Protein AF-A0A016RSE0-F1 (afdb_monomer_lite)

pLDDT: mean 86.55, std 13.89, range [37.38, 96.69]

Organism: NCBI:txid53326

Foldseek 3Di:
DDDDPPPPPDPQDPQNVVLVVLLVDADPPLPAAEAEAEDADPDPPPQAARDVVVHHVHQAYEYEYLDQYDPVVNFDPDRYDYQRAHVVRDPVSVVVRVVRVVSSD

Radius of gyration: 15.95 Å; chains: 1; bounding box: 46×43×36 Å

Sequence (105 aa):
MTPYGTRELLPKTITQMAITKLNEGRDKFHRTNCLIFFSARNSSSGLITLNPTKNVNLKVVVAVSLRGIDLSGMIVAPKGVAVNASLGFTEEDLNAIVRSVLSAF

Secondary structure (DSSP, 8-state):
-------------HHHHHHHHHHH---TT----EEEEEE--S--TTPPP--GGGTS--SEEEEEESSS---GGG--TTTEEEEE--TT--HHHHHHHHHHHHTT-

Structure (mmCIF, N/CA/C/O backbone):
data_AF-A0A016RSE0-F1
#
_entry.id   AF-A0A016RSE0-F1
#
loop_
_atom_site.group_PDB
_atom_site.id
_atom_site.type_symbol
_atom_site.label_atom_id
_atom_site.label_alt_id
_atom_site.label_comp_id
_atom_site.label_asym_id
_atom_site.label_entity_id
_atom_site.label_seq_id
_atom_site.pdbx_PDB_ins_code
_atom_site.Cartn_x
_atom_site.Cartn_y
_atom_site.Cartn_z
_atom_site.occupancy
_atom_site.B_iso_or_equiv
_atom_site.auth_seq_id
_atom_site.auth_comp_id
_atom_site.auth_asym_id
_atom_site.auth_atom_id
_atom_site.pdbx_PDB_model_num
ATOM 1 N N . MET A 1 1 ? 29.451 32.844 16.114 1.00 43.75 1 MET A N 1
ATOM 2 C CA . MET A 1 1 ? 28.654 31.712 16.630 1.00 43.75 1 MET A CA 1
ATOM 3 C C . MET A 1 1 ? 27.190 32.113 16.657 1.00 43.75 1 MET A C 1
ATOM 5 O O . MET A 1 1 ? 26.793 32.875 17.525 1.00 43.75 1 MET A O 1
ATOM 9 N N . THR A 1 2 ? 26.407 31.606 15.711 1.00 37.38 2 THR A N 1
ATOM 10 C CA . THR A 1 2 ? 24.944 31.498 15.798 1.00 37.38 2 THR A CA 1
ATOM 11 C C . THR A 1 2 ? 24.590 30.117 15.230 1.00 37.38 2 THR A C 1
ATOM 13 O O . THR A 1 2 ? 24.903 29.853 14.070 1.00 37.38 2 THR A O 1
ATOM 16 N N . PRO A 1 3 ? 24.044 29.180 16.028 1.00 54.12 3 PRO A N 1
ATOM 17 C CA . PRO A 1 3 ? 23.823 27.812 15.588 1.00 54.12 3 PRO A CA 1
ATOM 18 C C . PRO A 1 3 ? 22.350 27.626 15.239 1.00 54.12 3 PRO A C 1
ATOM 20 O O . PRO A 1 3 ? 21.594 27.085 16.030 1.00 54.12 3 PRO A O 1
ATOM 23 N N . TYR A 1 4 ? 21.922 28.072 14.064 1.00 47.09 4 TYR A N 1
ATOM 24 C CA . TYR A 1 4 ? 20.641 27.628 13.517 1.00 47.09 4 TYR A CA 1
ATOM 25 C C . TYR A 1 4 ? 20.805 27.420 12.024 1.00 47.09 4 TYR A C 1
ATOM 27 O O . TYR A 1 4 ? 20.588 28.314 11.212 1.00 47.09 4 TYR A O 1
ATOM 35 N N . GLY A 1 5 ? 21.241 26.204 11.690 1.00 43.41 5 GLY A N 1
ATOM 36 C CA . GLY A 1 5 ? 21.144 25.686 10.341 1.00 43.41 5 GLY A CA 1
ATOM 37 C C . GLY A 1 5 ? 19.692 25.776 9.903 1.00 43.41 5 GLY A C 1
ATOM 38 O O . GLY A 1 5 ? 18.817 25.100 10.449 1.00 43.41 5 GLY A O 1
ATOM 39 N N . THR A 1 6 ? 19.436 26.624 8.916 1.00 46.28 6 THR A N 1
ATOM 40 C CA . THR A 1 6 ? 18.265 26.499 8.066 1.00 46.28 6 THR A CA 1
ATOM 41 C C . THR A 1 6 ? 18.305 25.089 7.500 1.00 46.28 6 THR A C 1
ATOM 43 O O . THR A 1 6 ? 19.113 24.788 6.625 1.00 46.28 6 THR A O 1
ATOM 46 N N . ARG A 1 7 ? 17.472 24.196 8.047 1.00 46.66 7 ARG A N 1
ATOM 47 C CA . ARG A 1 7 ? 17.074 22.973 7.353 1.00 46.66 7 ARG A CA 1
ATOM 48 C C . ARG A 1 7 ? 16.475 23.441 6.040 1.00 46.66 7 ARG A C 1
ATOM 50 O O . ARG A 1 7 ? 15.328 23.878 6.000 1.00 46.66 7 ARG A O 1
ATOM 57 N N . GLU A 1 8 ? 17.298 23.418 5.008 1.00 43.88 8 GLU A N 1
ATOM 58 C CA . GLU A 1 8 ? 16.903 23.624 3.634 1.00 43.88 8 GLU A CA 1
ATOM 59 C C . GLU A 1 8 ? 15.772 22.626 3.372 1.00 43.88 8 GLU A C 1
ATOM 61 O O . GLU A 1 8 ? 15.964 21.407 3.372 1.00 43.88 8 GLU A O 1
ATOM 66 N N . LEU A 1 9 ? 14.543 23.139 3.308 1.00 57.78 9 LEU A N 1
ATOM 67 C CA . LEU A 1 9 ? 13.385 22.373 2.885 1.00 57.78 9 LEU A CA 1
ATOM 68 C C . LEU A 1 9 ? 13.659 22.015 1.429 1.00 57.78 9 LEU A C 1
ATOM 70 O O . LEU A 1 9 ? 13.359 22.808 0.539 1.00 57.78 9 LEU A O 1
ATOM 74 N N . LEU A 1 10 ? 14.264 20.845 1.196 1.00 54.91 10 LEU A N 1
ATOM 75 C CA . LEU A 1 10 ? 14.336 20.246 -0.133 1.00 54.91 10 LEU A CA 1
ATOM 76 C C . LEU A 1 10 ? 12.965 20.437 -0.794 1.00 54.91 10 LEU A C 1
ATOM 78 O O . LEU A 1 10 ? 11.953 20.143 -0.140 1.00 54.91 10 LEU A O 1
ATOM 82 N N . PRO A 1 11 ? 12.896 20.949 -2.036 1.00 60.62 11 PRO A N 1
ATOM 83 C CA . PRO A 1 11 ? 11.622 21.208 -2.684 1.00 60.62 11 PRO A CA 1
ATOM 84 C C . PRO A 1 11 ? 10.797 19.922 -2.666 1.00 60.62 11 PRO A C 1
ATOM 86 O O . PRO A 1 11 ? 11.181 18.908 -3.255 1.00 60.62 11 PRO A O 1
ATOM 89 N N . LYS A 1 12 ? 9.678 19.938 -1.927 1.00 68.50 12 LYS A N 1
ATOM 90 C CA . LYS A 1 12 ? 8.801 18.772 -1.841 1.00 68.50 12 LYS A CA 1
ATOM 91 C C . LYS A 1 12 ? 8.251 18.500 -3.234 1.00 68.50 12 LYS A C 1
ATOM 93 O O . LYS A 1 12 ? 7.560 19.333 -3.815 1.00 68.50 12 LYS A O 1
ATOM 98 N N . THR A 1 13 ? 8.527 17.311 -3.755 1.00 84.31 13 THR A N 1
ATOM 99 C CA . THR A 1 13 ? 7.937 16.856 -5.019 1.00 84.31 13 THR A CA 1
ATOM 100 C C . THR A 1 13 ? 6.411 16.802 -4.902 1.00 84.31 13 THR A C 1
ATOM 102 O O . THR A 1 13 ? 5.871 16.606 -3.809 1.00 84.31 13 THR A O 1
ATOM 105 N N . ILE A 1 14 ? 5.698 16.890 -6.030 1.00 84.81 14 ILE A N 1
ATOM 106 C CA . ILE A 1 14 ? 4.229 16.744 -6.067 1.00 84.81 14 ILE A CA 1
ATOM 107 C C . ILE A 1 14 ? 3.791 15.437 -5.386 1.00 84.81 14 ILE A C 1
ATOM 109 O O . ILE A 1 14 ? 2.841 15.432 -4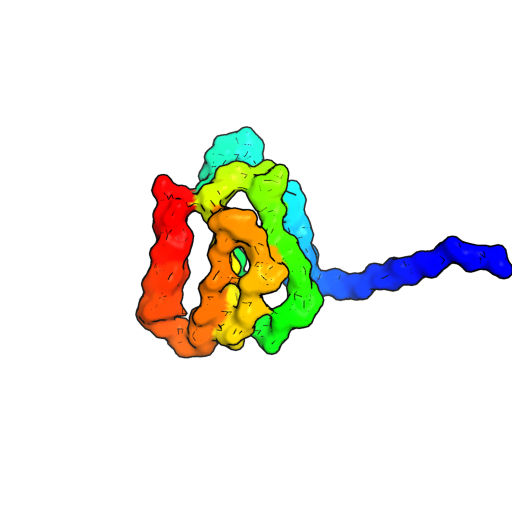.607 1.00 84.81 14 ILE A O 1
ATOM 113 N N . THR A 1 15 ? 4.539 14.345 -5.580 1.00 86.25 15 THR A N 1
ATOM 114 C CA . THR A 1 15 ? 4.284 13.067 -4.898 1.00 86.25 15 THR A CA 1
ATOM 115 C C . THR A 1 15 ? 4.402 13.179 -3.377 1.00 86.25 15 THR A C 1
ATOM 117 O O . THR A 1 15 ? 3.526 12.705 -2.659 1.00 86.25 15 THR A O 1
ATOM 120 N N . GLN A 1 16 ? 5.460 13.813 -2.863 1.00 89.31 16 GLN A N 1
ATOM 121 C CA . GLN A 1 16 ? 5.632 14.000 -1.417 1.00 89.31 16 GLN A CA 1
ATOM 122 C C . GLN A 1 16 ? 4.534 14.892 -0.830 1.00 89.31 16 GLN A C 1
ATOM 124 O O . GLN A 1 16 ? 4.080 14.643 0.288 1.00 89.31 16 GLN A O 1
ATOM 129 N N . MET A 1 17 ? 4.087 15.913 -1.567 1.00 89.88 17 MET A N 1
ATOM 130 C CA . MET A 1 17 ? 2.952 16.742 -1.157 1.00 89.88 17 MET A CA 1
ATOM 131 C C . MET A 1 17 ? 1.656 15.926 -1.096 1.00 89.88 17 MET A C 1
ATOM 133 O O . MET A 1 17 ? 0.958 15.987 -0.085 1.00 89.88 17 MET A O 1
ATOM 137 N N . ALA A 1 18 ? 1.378 15.106 -2.113 1.00 90.62 18 ALA A N 1
ATOM 138 C CA . ALA A 1 18 ? 0.213 14.224 -2.134 1.00 90.62 18 ALA A CA 1
ATOM 139 C C . ALA A 1 18 ? 0.228 13.228 -0.962 1.00 90.62 18 ALA A C 1
ATOM 141 O O . ALA A 1 18 ? -0.749 13.145 -0.223 1.00 90.62 18 ALA A O 1
ATOM 142 N N . ILE A 1 19 ? 1.353 12.541 -0.720 1.00 93.62 19 ILE A N 1
ATOM 143 C CA . ILE A 1 19 ? 1.484 11.606 0.413 1.00 93.62 19 ILE A CA 1
ATOM 144 C C . ILE A 1 19 ? 1.334 12.339 1.754 1.00 93.62 19 ILE A C 1
ATOM 146 O O . ILE A 1 19 ? 0.661 11.839 2.651 1.00 93.62 19 ILE A O 1
ATOM 150 N N . THR A 1 20 ? 1.893 13.550 1.887 1.00 94.19 20 THR A N 1
ATOM 151 C CA . THR A 1 20 ? 1.706 14.378 3.094 1.00 94.19 20 THR A CA 1
ATOM 152 C C . THR A 1 20 ? 0.214 14.625 3.344 1.00 94.19 20 THR A C 1
ATOM 154 O O . THR A 1 20 ? -0.265 14.398 4.452 1.00 94.19 20 THR A O 1
ATOM 157 N N . LYS A 1 21 ? -0.542 15.015 2.311 1.00 93.94 21 LYS A N 1
ATOM 158 C CA . LYS A 1 21 ? -1.982 15.283 2.431 1.00 93.94 21 LYS A CA 1
ATOM 159 C C . LYS A 1 21 ? -2.803 14.031 2.723 1.00 93.94 21 LYS A C 1
ATOM 161 O O . LYS A 1 21 ? -3.720 14.098 3.534 1.00 93.94 21 LYS A O 1
ATOM 166 N N . LEU A 1 22 ? -2.452 12.894 2.125 1.00 94.31 22 LEU A N 1
ATOM 167 C CA . LEU A 1 22 ? -3.084 11.607 2.430 1.00 94.31 22 LEU A CA 1
ATOM 168 C C . LEU A 1 22 ? -2.862 11.207 3.895 1.00 94.31 22 LEU A C 1
ATOM 170 O O . LEU A 1 22 ? -3.802 10.784 4.561 1.00 94.31 22 LEU A O 1
ATOM 174 N N . ASN A 1 23 ? -1.650 11.401 4.420 1.00 95.44 23 ASN A N 1
ATOM 175 C CA . ASN A 1 23 ? -1.329 11.114 5.821 1.00 95.44 23 ASN A CA 1
ATOM 176 C C . ASN A 1 23 ? -2.065 12.037 6.806 1.00 95.44 23 ASN A C 1
ATOM 178 O O . ASN A 1 23 ? -2.399 11.614 7.911 1.00 95.44 23 ASN A O 1
ATOM 182 N N . GLU A 1 24 ? -2.307 13.291 6.420 1.00 94.88 24 GLU A N 1
ATOM 183 C CA . GLU A 1 24 ? -3.074 14.282 7.193 1.00 94.88 24 GLU A CA 1
ATOM 184 C C . GLU A 1 24 ? -4.597 14.088 7.085 1.00 94.88 24 GLU A C 1
ATOM 186 O O . GLU A 1 24 ? -5.352 14.692 7.853 1.00 94.88 24 GLU A O 1
ATOM 191 N N . GLY A 1 25 ? -5.050 13.271 6.130 1.00 92.12 25 GLY A N 1
ATOM 192 C CA . GLY A 1 25 ? -6.459 13.022 5.853 1.00 92.12 25 GLY A CA 1
ATOM 193 C C . GLY A 1 25 ? -7.214 12.485 7.067 1.00 92.12 25 GLY A C 1
ATOM 194 O O . GLY A 1 25 ? -6.665 11.779 7.911 1.00 92.12 25 GLY A O 1
ATOM 195 N N . ARG A 1 26 ? -8.503 12.823 7.153 1.00 93.06 26 ARG A N 1
ATOM 196 C CA . ARG A 1 26 ? -9.411 12.353 8.205 1.00 93.06 26 ARG A CA 1
ATOM 197 C C . ARG A 1 26 ? -10.679 11.800 7.582 1.00 93.06 26 ARG A C 1
ATOM 199 O O . ARG A 1 26 ? -11.183 12.352 6.610 1.00 93.06 26 ARG A O 1
ATOM 206 N N . ASP A 1 27 ? -11.231 10.775 8.212 1.00 92.06 27 ASP A N 1
ATOM 207 C CA . ASP A 1 27 ? -12.506 10.175 7.833 1.00 92.06 27 ASP A CA 1
ATOM 208 C C . ASP A 1 27 ? -13.421 10.130 9.054 1.00 92.06 27 ASP A C 1
ATOM 210 O O . ASP A 1 27 ? -13.545 9.116 9.740 1.00 92.06 27 ASP A O 1
ATOM 214 N N . LYS A 1 28 ? -14.026 11.281 9.361 1.00 89.44 28 LYS A N 1
ATOM 215 C CA . LYS A 1 28 ? -14.840 11.475 10.571 1.00 89.44 28 LYS A CA 1
ATOM 216 C C . LYS A 1 28 ? -15.990 10.468 10.681 1.00 89.44 28 LYS A C 1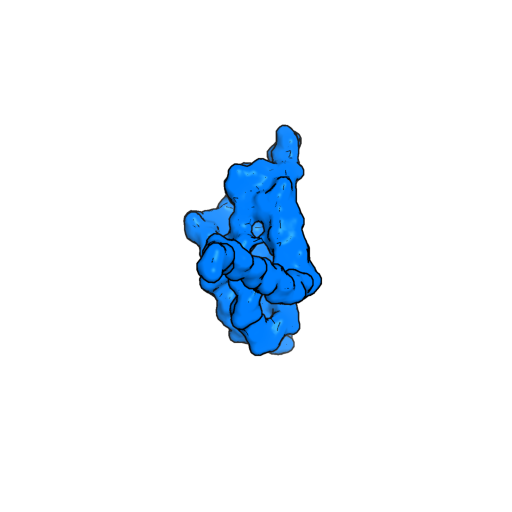
ATOM 218 O O . LYS A 1 28 ? -16.419 10.159 11.785 1.00 89.44 28 LYS A O 1
ATOM 223 N N . PHE A 1 29 ? -16.504 10.002 9.547 1.00 89.62 29 PHE A N 1
ATOM 224 C CA . PHE A 1 29 ? -17.652 9.102 9.489 1.00 89.62 29 PHE A CA 1
ATOM 225 C C . PHE A 1 29 ? -17.260 7.655 9.180 1.00 89.62 29 PHE A C 1
ATOM 227 O O . PHE A 1 29 ? -18.154 6.844 8.957 1.00 89.62 29 PHE A O 1
ATOM 234 N N . HIS A 1 30 ? -15.959 7.341 9.154 1.00 87.44 30 HIS A N 1
ATOM 235 C CA . HIS A 1 30 ? -15.427 5.997 8.912 1.00 87.44 30 HIS A CA 1
ATOM 236 C C . HIS A 1 30 ? -16.024 5.319 7.667 1.00 87.44 30 HIS A C 1
ATOM 238 O O . HIS A 1 30 ? -16.366 4.138 7.688 1.00 87.44 30 HIS A O 1
ATOM 244 N N . ARG A 1 31 ? -16.190 6.086 6.584 1.00 89.06 31 ARG A N 1
ATOM 245 C CA . ARG A 1 31 ? -16.778 5.605 5.322 1.00 89.06 31 ARG A CA 1
ATOM 246 C C . ARG A 1 31 ? -15.758 4.940 4.397 1.00 89.06 31 ARG A C 1
ATOM 248 O O . ARG A 1 31 ? -16.146 4.374 3.381 1.00 89.06 31 ARG A O 1
ATOM 255 N N . TH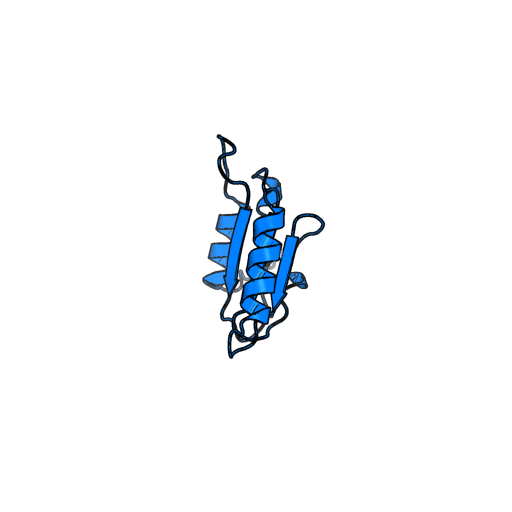R A 1 32 ? -14.474 5.013 4.732 1.00 90.19 32 THR A N 1
ATOM 256 C CA . THR A 1 32 ? -13.366 4.508 3.922 1.00 90.19 32 THR A CA 1
ATOM 257 C C . THR A 1 32 ? -12.745 3.290 4.589 1.00 90.19 32 THR A C 1
ATOM 259 O O . THR A 1 32 ? -12.271 3.362 5.720 1.00 90.19 32 THR A O 1
ATOM 262 N N . ASN A 1 33 ? -12.693 2.171 3.872 1.00 91.62 33 ASN A N 1
ATOM 263 C CA . ASN A 1 33 ? -12.045 0.941 4.332 1.00 91.62 33 ASN A CA 1
ATOM 264 C C . ASN A 1 33 ? -10.656 0.717 3.710 1.00 91.62 33 ASN A C 1
ATOM 266 O O . ASN A 1 33 ? -9.813 0.065 4.326 1.00 91.62 33 ASN A O 1
ATOM 270 N N . CYS A 1 34 ? -10.404 1.260 2.519 1.00 94.06 34 CYS A N 1
ATOM 271 C CA . CYS A 1 34 ? -9.195 1.026 1.737 1.00 94.06 34 CYS A CA 1
ATOM 272 C C . CYS A 1 34 ? -8.666 2.334 1.137 1.00 94.06 34 CYS A C 1
ATOM 274 O O . CYS A 1 34 ? -9.443 3.147 0.641 1.00 94.06 34 CYS A O 1
ATOM 276 N N . LEU A 1 35 ? -7.342 2.508 1.121 1.00 95.00 35 LEU A N 1
ATOM 277 C CA . LEU A 1 35 ? -6.673 3.502 0.277 1.00 95.00 35 LEU A CA 1
ATOM 278 C C . LEU A 1 35 ? -5.803 2.781 -0.751 1.00 95.00 35 LEU A C 1
ATOM 280 O O . LEU A 1 35 ? -4.991 1.941 -0.37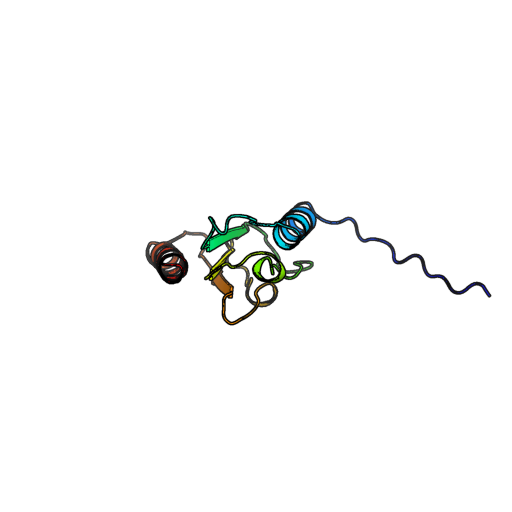4 1.00 95.00 35 LEU A O 1
ATOM 284 N N . ILE A 1 36 ? -5.927 3.155 -2.024 1.00 95.62 36 ILE A N 1
ATOM 285 C CA . ILE A 1 36 ? -5.076 2.648 -3.104 1.00 95.62 36 ILE A CA 1
ATOM 286 C C . ILE A 1 36 ? -4.253 3.813 -3.658 1.00 95.62 36 ILE A C 1
ATOM 288 O O . ILE A 1 36 ? -4.808 4.830 -4.071 1.00 95.62 36 ILE A O 1
ATOM 292 N N . PHE A 1 37 ? -2.930 3.679 -3.652 1.00 94.69 37 PHE A N 1
ATOM 293 C CA . PHE A 1 37 ? -1.990 4.685 -4.136 1.00 94.69 37 PHE A CA 1
ATOM 294 C C . PHE A 1 37 ? -1.213 4.145 -5.336 1.00 94.69 37 PHE A C 1
ATOM 296 O O . PHE A 1 37 ? -0.392 3.245 -5.189 1.00 94.69 37 PHE A O 1
ATOM 303 N N . PHE A 1 38 ? -1.440 4.716 -6.517 1.00 92.94 38 PHE A N 1
ATOM 304 C CA . PHE A 1 38 ? -0.715 4.355 -7.735 1.00 92.94 38 PHE A CA 1
ATOM 305 C C . PHE A 1 38 ? 0.474 5.292 -7.964 1.00 92.94 38 PHE A C 1
ATOM 307 O O . PHE A 1 38 ? 0.340 6.514 -7.882 1.00 92.94 38 PHE A O 1
ATOM 314 N N . SER A 1 39 ? 1.635 4.726 -8.294 1.00 90.75 39 SER A N 1
ATOM 315 C CA . SER A 1 39 ? 2.863 5.475 -8.567 1.00 90.75 39 SER A CA 1
ATOM 316 C C . SER A 1 39 ? 3.533 4.990 -9.848 1.00 90.75 39 SER A C 1
ATOM 318 O O . SER A 1 39 ? 3.904 3.827 -9.966 1.00 90.75 39 SER A O 1
ATOM 320 N N . ALA A 1 40 ? 3.761 5.906 -10.788 1.00 89.62 40 ALA A N 1
ATOM 321 C CA . ALA A 1 40 ? 4.512 5.659 -12.022 1.00 89.62 40 ALA A CA 1
ATOM 322 C C . ALA A 1 40 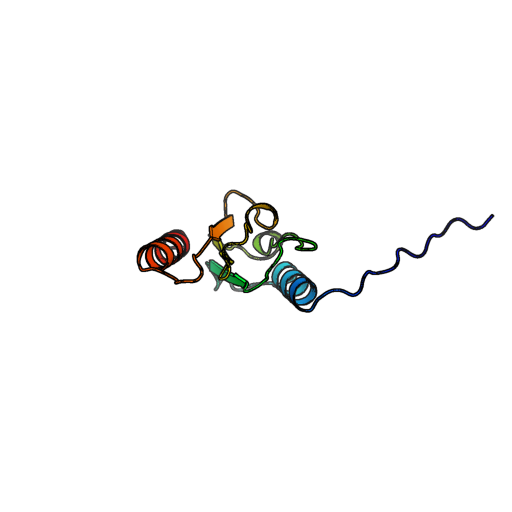? 5.933 6.255 -11.965 1.00 89.62 40 ALA A C 1
ATOM 324 O O . ALA A 1 40 ? 6.447 6.774 -12.955 1.00 89.62 40 ALA A O 1
ATOM 325 N N . ARG A 1 41 ? 6.558 6.255 -10.782 1.00 86.88 41 ARG A N 1
ATOM 326 C CA . ARG A 1 41 ? 7.909 6.803 -10.597 1.00 86.88 41 ARG A CA 1
ATOM 327 C C . ARG A 1 41 ? 8.976 5.848 -11.124 1.00 86.88 41 ARG A C 1
ATOM 329 O O . ARG A 1 41 ? 8.837 4.639 -11.026 1.00 86.88 41 ARG A O 1
ATOM 336 N N . ASN A 1 42 ? 10.084 6.421 -11.588 1.00 87.19 42 ASN A N 1
ATOM 337 C CA . ASN A 1 42 ? 11.275 5.672 -12.008 1.00 87.19 42 ASN A CA 1
ATOM 338 C C . ASN A 1 42 ? 12.244 5.371 -10.854 1.00 87.19 42 ASN A C 1
ATOM 340 O O . ASN A 1 42 ? 13.257 4.718 -11.056 1.00 87.19 42 ASN A O 1
ATOM 344 N N . SER A 1 43 ? 11.983 5.905 -9.658 1.00 84.62 43 SER A N 1
ATOM 345 C CA . SER A 1 43 ? 12.847 5.733 -8.492 1.00 84.62 43 SER A CA 1
ATOM 346 C C . SER A 1 43 ? 12.050 5.834 -7.193 1.00 84.62 43 SER A C 1
ATOM 348 O O . SER A 1 43 ? 11.143 6.672 -7.065 1.00 84.62 43 SER A O 1
ATOM 350 N N . SER A 1 44 ? 12.444 5.010 -6.222 1.00 82.38 44 SER A N 1
ATOM 351 C CA . SER A 1 44 ? 11.977 5.047 -4.834 1.00 82.38 44 SER A CA 1
ATOM 352 C C . SER A 1 44 ? 12.643 6.151 -4.000 1.00 82.38 44 SER A C 1
ATOM 354 O O . SER A 1 44 ? 12.184 6.456 -2.900 1.00 82.38 44 SER A O 1
ATOM 356 N N . SER A 1 45 ? 13.686 6.806 -4.527 1.00 83.38 45 SER A N 1
ATOM 357 C CA . SER A 1 45 ? 14.408 7.867 -3.822 1.00 83.38 45 SER A CA 1
ATOM 358 C C . SER A 1 45 ? 13.491 9.034 -3.454 1.00 83.38 45 SER A C 1
ATOM 360 O O . SER A 1 45 ? 12.703 9.515 -4.273 1.00 83.38 45 SER A O 1
ATOM 362 N N . GLY A 1 46 ? 13.583 9.491 -2.205 1.00 80.06 46 GLY A N 1
ATOM 363 C CA . GLY A 1 46 ? 12.778 10.594 -1.684 1.00 80.06 46 GLY A CA 1
ATOM 364 C C . GLY A 1 46 ? 11.296 10.262 -1.485 1.00 80.06 46 GLY A C 1
ATOM 365 O O . GLY A 1 46 ? 10.509 11.173 -1.222 1.00 80.06 46 GLY A O 1
ATOM 366 N N . LEU A 1 47 ? 10.875 8.999 -1.596 1.00 84.88 47 LEU A N 1
ATOM 367 C CA . LEU A 1 47 ? 9.551 8.611 -1.120 1.00 84.88 47 LEU A CA 1
ATOM 368 C C . LEU A 1 47 ? 9.495 8.747 0.401 1.00 84.88 47 LEU A C 1
ATOM 370 O O . LEU A 1 47 ? 10.397 8.328 1.120 1.00 84.88 47 LEU A O 1
ATOM 374 N N . ILE A 1 48 ? 8.422 9.369 0.878 1.00 92.94 48 ILE A N 1
ATOM 375 C CA . ILE A 1 48 ? 8.108 9.444 2.302 1.00 92.94 48 ILE A CA 1
ATOM 376 C C . ILE A 1 48 ? 7.095 8.355 2.641 1.00 92.94 48 ILE A C 1
ATOM 378 O O . ILE A 1 48 ? 6.349 7.900 1.773 1.00 92.94 48 ILE A O 1
ATOM 382 N N . THR A 1 49 ? 7.039 7.965 3.910 1.00 95.56 49 THR A N 1
ATOM 383 C CA . THR A 1 49 ? 6.087 6.962 4.392 1.00 95.56 49 THR A CA 1
ATOM 384 C C . THR A 1 49 ? 4.641 7.388 4.126 1.00 95.56 49 THR A C 1
ATOM 386 O O . THR A 1 49 ? 4.229 8.481 4.520 1.00 95.56 49 THR A O 1
ATOM 389 N N . LEU A 1 50 ? 3.855 6.505 3.511 1.00 95.31 50 LEU A N 1
ATOM 390 C CA . LEU A 1 50 ? 2.403 6.593 3.392 1.00 95.31 50 LEU A CA 1
ATOM 391 C C . LEU A 1 50 ? 1.773 5.865 4.584 1.00 95.31 50 LEU A C 1
ATOM 393 O O . LEU A 1 50 ? 1.743 4.639 4.653 1.00 95.31 50 LEU A O 1
ATOM 397 N N . ASN A 1 51 ? 1.281 6.637 5.547 1.00 95.31 51 ASN A N 1
ATOM 398 C CA . ASN A 1 51 ? 0.612 6.145 6.741 1.00 95.31 51 ASN A CA 1
ATOM 399 C C . ASN A 1 51 ? -0.633 6.992 7.090 1.00 95.31 51 ASN A C 1
ATOM 401 O O . ASN A 1 51 ? -0.644 7.695 8.106 1.00 95.31 51 ASN A O 1
ATOM 405 N N . PRO A 1 52 ? -1.703 6.902 6.280 1.00 93.44 52 PRO A N 1
ATOM 406 C CA . PRO A 1 52 ? -3.013 7.476 6.606 1.00 93.44 52 PRO A CA 1
ATOM 407 C C . PRO A 1 52 ? -3.680 6.785 7.809 1.00 93.44 52 PRO A C 1
ATOM 409 O O . PRO A 1 52 ? -4.568 7.359 8.438 1.00 93.44 52 PRO A O 1
ATOM 412 N N . THR A 1 53 ? -3.235 5.574 8.180 1.00 89.94 53 THR A N 1
ATOM 413 C CA . THR A 1 53 ? -3.845 4.791 9.272 1.00 89.94 53 THR A CA 1
ATOM 414 C C . THR A 1 53 ? -3.690 5.427 10.653 1.00 89.94 53 THR A C 1
ATOM 416 O O . THR A 1 53 ? -4.389 5.041 11.584 1.00 89.94 53 THR A O 1
ATOM 419 N N . LYS A 1 54 ? -2.818 6.439 10.790 1.00 86.94 54 LYS A N 1
ATOM 420 C CA . LYS A 1 54 ? -2.697 7.246 12.014 1.00 86.94 54 LYS A CA 1
ATOM 421 C C . LYS A 1 54 ? -3.958 8.055 12.326 1.00 86.94 54 LYS A C 1
ATOM 423 O O . LYS A 1 54 ? -4.235 8.296 13.493 1.00 86.94 54 LYS A O 1
ATOM 428 N N . ASN A 1 55 ? -4.686 8.486 11.295 1.00 87.62 55 ASN A N 1
ATOM 429 C CA . ASN A 1 55 ? -5.821 9.408 11.419 1.00 87.62 55 ASN A CA 1
ATOM 430 C C . ASN A 1 55 ? -7.132 8.828 10.866 1.00 87.62 55 ASN A C 1
ATOM 432 O O . ASN A 1 55 ? -8.206 9.389 11.090 1.00 87.62 55 ASN A O 1
ATOM 436 N N . VAL A 1 56 ? -7.050 7.718 10.130 1.00 91.25 56 VAL A N 1
ATOM 437 C CA . VAL A 1 56 ? -8.172 7.061 9.457 1.00 91.25 56 VAL A CA 1
ATOM 438 C C . VAL A 1 56 ? -8.168 5.578 9.808 1.00 91.25 56 VAL A C 1
ATOM 440 O O . VAL A 1 56 ? -7.136 4.917 9.713 1.00 91.25 56 VAL A O 1
ATOM 443 N N . ASN A 1 57 ? -9.326 5.017 10.161 1.00 91.19 57 ASN A N 1
ATOM 444 C CA . ASN A 1 57 ? -9.453 3.587 10.445 1.00 91.19 57 ASN A CA 1
ATOM 445 C C . ASN A 1 57 ? -9.566 2.748 9.158 1.00 91.19 57 ASN A C 1
ATOM 447 O O . ASN A 1 57 ? -10.566 2.076 8.925 1.00 91.19 57 ASN A O 1
ATOM 451 N N . LEU A 1 58 ? -8.537 2.795 8.310 1.00 93.19 58 LEU A N 1
ATOM 452 C CA . LEU A 1 58 ? -8.461 1.920 7.141 1.00 93.19 58 LEU A CA 1
ATOM 453 C C . LEU A 1 58 ? -8.192 0.479 7.587 1.00 93.19 58 LEU A C 1
ATOM 455 O O . LEU A 1 58 ? -7.444 0.241 8.544 1.00 93.19 58 LEU A O 1
ATOM 459 N N . LYS A 1 59 ? -8.774 -0.479 6.866 1.00 94.19 59 LYS A N 1
ATOM 460 C CA . LYS A 1 59 ? -8.442 -1.904 6.961 1.00 94.19 59 LYS A CA 1
ATOM 461 C C . LYS A 1 59 ? -7.162 -2.211 6.185 1.00 94.19 59 LYS A C 1
ATOM 463 O O . LYS A 1 59 ? -6.303 -2.907 6.717 1.00 94.19 59 LYS A O 1
ATOM 468 N N . VAL A 1 60 ? -6.997 -1.622 4.995 1.00 95.75 60 VAL A N 1
ATOM 469 C CA . VAL A 1 60 ? -5.798 -1.805 4.163 1.00 95.75 60 VAL A CA 1
ATOM 470 C C . VAL A 1 60 ? -5.353 -0.507 3.475 1.00 95.75 60 VAL A C 1
ATOM 472 O O . VAL A 1 60 ? -6.161 0.372 3.164 1.00 95.75 60 VAL A O 1
ATOM 475 N N . VAL A 1 61 ? -4.050 -0.396 3.221 1.00 96.69 61 VAL A N 1
ATOM 476 C CA . VAL A 1 61 ? -3.428 0.609 2.351 1.00 96.69 61 VAL A CA 1
ATOM 477 C C . VAL A 1 61 ? -2.613 -0.133 1.301 1.00 96.69 61 VAL A C 1
ATOM 479 O O . VAL A 1 61 ? -1.646 -0.806 1.643 1.00 96.69 61 VAL A O 1
ATOM 482 N N . VAL A 1 62 ? -2.981 -0.001 0.032 1.00 96.69 62 VAL A N 1
ATOM 483 C CA . VAL A 1 62 ? -2.297 -0.662 -1.084 1.00 96.69 62 VAL A CA 1
ATOM 484 C C . VAL A 1 62 ? -1.504 0.380 -1.865 1.00 96.69 62 VAL A C 1
ATOM 486 O O . VAL A 1 62 ? -2.085 1.321 -2.401 1.00 96.69 62 VAL A O 1
ATOM 489 N N . ALA A 1 63 ? -0.184 0.231 -1.950 1.00 95.81 63 ALA A N 1
ATOM 490 C CA . ALA A 1 63 ? 0.648 1.016 -2.858 1.00 95.81 63 ALA A CA 1
ATOM 491 C C . ALA A 1 63 ? 1.030 0.178 -4.073 1.00 95.81 63 ALA A C 1
ATOM 493 O O . ALA A 1 63 ? 1.629 -0.883 -3.936 1.00 95.81 63 ALA A O 1
ATOM 494 N N . VAL A 1 64 ? 0.696 0.676 -5.257 1.00 95.56 64 VAL A N 1
ATOM 495 C CA . VAL A 1 64 ? 0.919 0.002 -6.532 1.00 95.56 6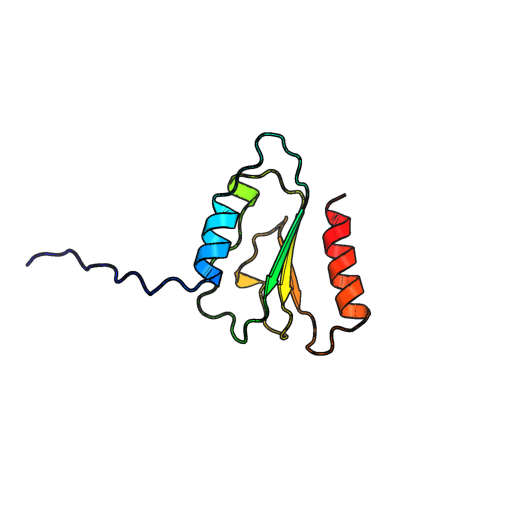4 VAL A CA 1
ATOM 496 C C . VAL A 1 64 ? 1.974 0.763 -7.321 1.00 95.56 64 VAL A C 1
ATOM 498 O O . VAL A 1 64 ? 1.806 1.941 -7.650 1.00 95.56 64 VAL A O 1
ATOM 501 N N . SER A 1 65 ? 3.064 0.080 -7.644 1.00 93.75 65 SER A N 1
ATOM 502 C CA . SER A 1 65 ? 4.060 0.561 -8.594 1.00 93.75 65 SER A CA 1
ATOM 503 C C . SER A 1 65 ? 3.638 0.186 -10.004 1.00 93.75 65 SER A C 1
ATOM 505 O O . SER A 1 65 ? 3.398 -0.983 -10.264 1.00 93.75 65 SER A O 1
ATOM 507 N N . LEU A 1 66 ? 3.566 1.159 -10.911 1.00 90.94 66 LEU A N 1
ATOM 508 C CA . LEU A 1 66 ? 3.265 0.943 -12.333 1.00 90.94 66 LEU A CA 1
ATOM 509 C C . LEU A 1 66 ? 4.533 0.830 -13.198 1.00 90.94 66 LEU A C 1
ATOM 511 O O . LEU A 1 66 ? 4.451 0.804 -14.422 1.00 90.94 66 LEU A O 1
ATOM 515 N N . ARG A 1 67 ? 5.720 0.868 -12.581 1.00 89.06 67 ARG A N 1
ATOM 516 C CA . ARG A 1 67 ? 7.016 0.873 -13.283 1.00 89.06 67 ARG A CA 1
ATOM 517 C C . ARG A 1 67 ? 8.035 -0.090 -12.682 1.00 89.06 67 ARG A C 1
ATOM 519 O O . ARG A 1 67 ? 9.234 0.135 -12.818 1.00 89.06 67 ARG A O 1
ATOM 526 N N . GLY A 1 68 ? 7.600 -1.136 -11.987 1.00 87.81 68 GLY A N 1
ATOM 527 C CA . GLY A 1 68 ? 8.544 -2.126 -11.467 1.00 87.81 68 GLY A CA 1
ATOM 528 C C . GLY A 1 68 ? 9.360 -1.669 -10.245 1.00 87.81 68 GLY A C 1
ATOM 529 O O . GLY A 1 68 ? 10.215 -2.423 -9.783 1.00 87.81 68 GLY A O 1
ATOM 530 N N . ILE A 1 69 ? 9.150 -0.455 -9.714 1.00 90.38 69 ILE A N 1
ATOM 531 C CA . ILE A 1 69 ? 9.889 0.029 -8.536 1.00 90.38 69 ILE A CA 1
ATOM 532 C C . ILE A 1 69 ? 9.350 -0.568 -7.232 1.00 90.38 69 ILE A C 1
ATOM 534 O O . ILE A 1 69 ? 8.139 -0.684 -7.050 1.00 90.38 69 ILE A O 1
ATOM 538 N N . ASP A 1 70 ? 10.246 -0.879 -6.297 1.00 90.81 70 ASP A N 1
ATOM 539 C CA . ASP A 1 70 ? 9.859 -1.324 -4.961 1.00 90.81 70 ASP A CA 1
ATOM 540 C C . ASP A 1 70 ? 9.330 -0.151 -4.114 1.00 90.81 70 ASP A C 1
ATOM 542 O O . ASP A 1 70 ? 10.015 0.857 -3.905 1.00 90.81 70 ASP A O 1
ATOM 546 N N . LEU A 1 71 ? 8.092 -0.290 -3.633 1.00 92.88 71 LEU A N 1
ATOM 547 C CA . LEU A 1 71 ? 7.410 0.661 -2.750 1.00 92.88 71 LEU A CA 1
ATOM 548 C C . LEU A 1 71 ? 7.298 0.144 -1.306 1.00 92.88 71 LEU A C 1
ATOM 550 O O . LEU A 1 71 ? 6.690 0.812 -0.471 1.00 92.88 71 LEU A O 1
ATOM 554 N N . SER A 1 72 ? 7.870 -1.016 -0.977 1.00 92.81 72 SER A N 1
ATOM 555 C CA . SER A 1 72 ? 7.786 -1.611 0.364 1.00 92.81 72 SER A CA 1
ATOM 556 C C . SER A 1 72 ? 8.247 -0.643 1.463 1.00 92.81 72 SER A C 1
ATOM 558 O O . SER A 1 72 ? 7.567 -0.479 2.474 1.00 92.81 72 SER A O 1
ATOM 560 N N . GLY A 1 73 ? 9.328 0.105 1.215 1.00 91.81 73 GLY A N 1
ATOM 561 C CA . GLY A 1 73 ? 9.893 1.076 2.158 1.00 91.81 73 GLY A CA 1
ATOM 562 C C . GLY A 1 73 ? 9.004 2.288 2.475 1.00 91.81 73 GLY A C 1
ATOM 563 O O . GLY A 1 73 ? 9.266 2.987 3.454 1.00 91.81 73 GLY A O 1
ATOM 564 N N . MET A 1 74 ? 7.948 2.555 1.694 1.00 93.38 74 MET A N 1
ATOM 565 C CA . MET A 1 74 ? 6.986 3.624 2.009 1.00 93.38 74 MET A CA 1
ATOM 566 C C . MET A 1 74 ? 5.748 3.129 2.767 1.00 93.38 74 MET A C 1
ATOM 568 O O . MET A 1 74 ? 4.910 3.952 3.131 1.00 93.38 74 MET A O 1
ATOM 572 N N . ILE A 1 75 ? 5.618 1.828 3.022 1.00 94.56 75 ILE A N 1
ATOM 573 C CA . ILE A 1 75 ? 4.402 1.213 3.558 1.00 94.56 75 ILE A CA 1
ATOM 574 C C . ILE A 1 75 ? 4.601 0.729 4.998 1.00 94.56 75 ILE A C 1
ATOM 576 O O . ILE A 1 75 ? 5.698 0.360 5.405 1.00 94.56 75 ILE A O 1
ATOM 580 N N . VAL A 1 76 ? 3.528 0.763 5.795 1.00 94.06 76 VAL A N 1
ATOM 581 C CA . VAL A 1 76 ? 3.550 0.396 7.219 1.00 94.06 76 VAL A CA 1
ATOM 582 C C . VAL A 1 76 ? 2.702 -0.852 7.462 1.00 94.06 76 VAL A C 1
ATOM 584 O O . VAL A 1 76 ? 1.492 -0.846 7.238 1.00 94.06 76 VAL A O 1
ATOM 587 N N . ALA A 1 77 ? 3.335 -1.918 7.952 1.00 91.25 77 ALA A N 1
ATOM 588 C CA . ALA A 1 77 ? 2.664 -3.144 8.383 1.00 91.25 77 ALA A CA 1
ATOM 589 C C . ALA A 1 77 ? 1.806 -2.915 9.654 1.00 91.25 77 ALA A C 1
ATOM 591 O O . ALA A 1 77 ? 2.090 -1.996 10.424 1.00 91.25 77 ALA A O 1
ATOM 592 N N . PRO A 1 78 ? 0.768 -3.735 9.917 1.00 91.62 78 PRO A N 1
ATOM 593 C CA . PRO A 1 78 ? 0.307 -4.880 9.120 1.00 91.62 78 PRO A CA 1
ATOM 594 C C . PRO A 1 78 ? -0.713 -4.511 8.033 1.00 91.62 78 PRO A C 1
ATOM 596 O O . PRO A 1 78 ? -1.045 -5.340 7.199 1.00 91.62 78 PRO A O 1
ATOM 599 N N . LYS A 1 79 ? -1.232 -3.279 8.044 1.00 94.00 79 LYS A N 1
ATOM 600 C CA . LYS A 1 79 ? -2.321 -2.844 7.152 1.00 94.00 79 LYS A CA 1
ATOM 601 C C . LYS A 1 79 ? -1.841 -2.429 5.764 1.00 94.00 79 LYS A C 1
ATOM 603 O O . LYS A 1 79 ? -2.646 -2.193 4.872 1.00 94.00 79 LYS A O 1
ATOM 608 N N . GLY A 1 80 ? -0.541 -2.249 5.599 1.00 95.12 80 GLY A N 1
ATOM 609 C CA . GLY A 1 80 ? 0.058 -1.796 4.366 1.00 95.12 80 GLY A CA 1
ATOM 610 C C . GLY A 1 80 ? 0.518 -2.946 3.473 1.00 95.12 80 GLY A C 1
ATOM 611 O O . GLY A 1 80 ? 1.210 -3.846 3.941 1.00 95.12 80 GLY A O 1
ATOM 612 N N . VAL A 1 81 ? 0.199 -2.865 2.181 1.00 96.19 81 VAL A N 1
ATOM 613 C CA . VAL A 1 81 ? 0.635 -3.804 1.141 1.00 96.19 81 VAL A CA 1
ATOM 614 C C . VAL A 1 81 ? 1.279 -3.021 -0.002 1.00 96.19 81 VAL A C 1
ATOM 616 O O . VAL A 1 81 ? 0.705 -2.051 -0.496 1.00 96.19 81 VAL A O 1
ATOM 619 N N . ALA A 1 82 ? 2.470 -3.433 -0.432 1.00 95.38 82 ALA A N 1
ATOM 620 C CA . ALA A 1 82 ? 3.107 -2.923 -1.642 1.00 95.38 82 ALA A CA 1
ATOM 621 C C . ALA A 1 82 ? 2.978 -3.969 -2.754 1.00 95.38 82 ALA A C 1
ATOM 623 O O . ALA A 1 82 ? 3.356 -5.123 -2.563 1.00 95.38 82 ALA A O 1
ATOM 624 N N . VAL A 1 83 ? 2.456 -3.562 -3.908 1.00 95.19 83 VAL A N 1
ATOM 625 C CA . VAL A 1 83 ? 2.348 -4.396 -5.106 1.00 95.19 83 VAL A CA 1
ATOM 626 C C . VAL A 1 83 ? 3.224 -3.789 -6.188 1.00 95.19 83 VAL A C 1
ATOM 628 O O . VAL A 1 83 ? 3.093 -2.610 -6.528 1.00 95.19 83 VAL A O 1
ATOM 631 N N . ASN A 1 84 ? 4.133 -4.599 -6.719 1.00 93.31 84 ASN A N 1
ATOM 632 C CA . ASN A 1 84 ? 5.018 -4.187 -7.789 1.00 93.31 84 ASN A CA 1
ATOM 633 C C . ASN A 1 84 ? 4.482 -4.700 -9.126 1.00 93.31 84 ASN A C 1
ATOM 635 O O . ASN A 1 84 ? 4.737 -5.852 -9.463 1.00 93.31 84 ASN A O 1
ATOM 639 N N . ALA A 1 85 ? 3.721 -3.874 -9.849 1.00 89.56 85 ALA A N 1
ATOM 640 C CA . ALA A 1 85 ? 3.217 -4.267 -11.156 1.00 89.56 85 ALA A CA 1
ATOM 641 C C . ALA A 1 85 ? 4.313 -4.117 -12.216 1.00 89.56 85 ALA A C 1
ATOM 643 O O . ALA A 1 85 ? 5.083 -3.142 -12.229 1.00 89.56 85 ALA A O 1
ATOM 644 N N . SER A 1 86 ? 4.369 -5.090 -13.119 1.00 83.25 86 SER A N 1
ATOM 645 C CA . SER A 1 86 ? 5.254 -5.045 -14.273 1.00 83.25 86 SER A CA 1
ATOM 646 C C . SER A 1 86 ? 4.855 -3.912 -15.230 1.00 83.25 86 SER A C 1
ATOM 648 O O . SER A 1 86 ? 3.718 -3.441 -15.239 1.00 83.25 86 SER A O 1
ATOM 650 N N . LEU A 1 87 ? 5.785 -3.481 -16.089 1.00 79.00 87 LEU A N 1
ATOM 651 C CA . LEU A 1 87 ? 5.507 -2.469 -17.123 1.00 79.00 87 LEU A CA 1
ATOM 652 C C . LEU A 1 87 ? 4.415 -2.909 -18.114 1.00 79.00 87 LEU A C 1
ATOM 654 O O . LEU A 1 87 ? 3.765 -2.056 -18.712 1.00 79.00 87 LEU A O 1
ATOM 658 N N . GLY A 1 88 ? 4.238 -4.222 -18.295 1.00 80.38 88 GLY A N 1
ATOM 659 C CA . GLY A 1 88 ? 3.197 -4.802 -19.142 1.00 80.38 88 GLY A CA 1
ATOM 660 C C . GLY A 1 88 ? 1.838 -4.927 -18.454 1.00 80.38 88 GLY A C 1
ATOM 661 O O . GLY A 1 88 ? 0.867 -5.209 -19.147 1.00 80.38 88 GLY A O 1
ATOM 662 N N . PHE A 1 89 ? 1.778 -4.701 -17.134 1.00 83.31 89 PHE A N 1
ATOM 663 C CA . PHE A 1 89 ? 0.576 -4.769 -16.302 1.00 83.31 89 PHE A CA 1
ATOM 664 C C . PHE A 1 89 ? -0.257 -6.025 -16.594 1.00 83.31 89 PHE A C 1
ATOM 666 O O . PHE A 1 89 ? -1.344 -5.959 -17.171 1.00 83.31 89 PHE A O 1
ATOM 673 N N . THR A 1 90 ? 0.309 -7.185 -16.262 1.00 91.44 90 THR A N 1
ATOM 674 C CA . THR A 1 90 ? -0.256 -8.482 -16.649 1.00 91.44 90 THR A CA 1
ATOM 675 C C . THR A 1 90 ? -1.514 -8.831 -15.849 1.00 91.44 90 THR A C 1
ATOM 677 O O . THR A 1 90 ? -1.887 -8.157 -14.883 1.00 91.44 90 THR A O 1
ATOM 680 N N . GLU A 1 91 ? -2.184 -9.919 -16.230 1.00 93.62 91 GLU A N 1
ATOM 681 C CA . GLU A 1 91 ? -3.325 -10.435 -15.472 1.00 93.62 91 GLU A CA 1
ATOM 682 C C . GLU A 1 91 ? -2.921 -10.837 -14.042 1.00 93.62 91 GLU A C 1
ATOM 684 O O . GLU A 1 91 ? -3.680 -10.640 -13.092 1.00 93.62 91 GLU A O 1
ATOM 689 N N . GLU A 1 92 ? -1.700 -11.335 -13.849 1.00 93.19 92 GLU A N 1
ATOM 690 C CA . GLU A 1 92 ? -1.149 -11.632 -12.526 1.00 93.19 92 GLU A CA 1
ATOM 691 C C . GLU A 1 92 ? -0.985 -10.366 -11.678 1.00 93.19 92 GLU A C 1
ATOM 693 O O . GLU A 1 92 ? -1.358 -10.375 -10.501 1.00 93.19 92 GLU A O 1
ATOM 698 N N . ASP A 1 93 ? -0.495 -9.270 -12.271 1.00 92.56 93 ASP A N 1
ATOM 699 C CA . ASP A 1 93 ? -0.380 -7.971 -11.596 1.00 92.56 93 ASP A CA 1
ATOM 700 C C . ASP A 1 93 ? -1.762 -7.463 -11.156 1.00 92.56 93 ASP A C 1
ATOM 702 O O . ASP A 1 93 ? -1.961 -7.072 -10.000 1.00 92.56 93 ASP A O 1
ATOM 706 N N . LEU A 1 94 ? -2.744 -7.528 -12.061 1.00 92.25 94 LEU A N 1
ATOM 707 C CA . LEU A 1 94 ? -4.140 -7.190 -11.786 1.00 92.25 94 LEU A CA 1
ATOM 708 C C . LEU A 1 94 ? -4.709 -8.024 -10.636 1.00 92.25 94 LEU A C 1
ATOM 710 O O . LEU A 1 94 ? -5.271 -7.477 -9.684 1.00 92.25 94 LEU A O 1
ATOM 714 N N . ASN A 1 95 ? -4.521 -9.340 -10.688 1.00 95.88 95 ASN A N 1
ATOM 715 C CA . ASN A 1 95 ? -4.994 -10.260 -9.661 1.00 95.88 95 ASN A CA 1
ATOM 716 C C . ASN A 1 95 ? -4.343 -9.980 -8.300 1.00 95.88 95 ASN A C 1
ATOM 718 O O . ASN A 1 95 ? -5.028 -10.025 -7.276 1.00 95.88 95 ASN A O 1
ATOM 722 N N . ALA A 1 96 ? -3.051 -9.647 -8.264 1.00 94.62 96 ALA A N 1
ATOM 723 C CA . ALA A 1 96 ? -2.358 -9.275 -7.032 1.00 94.62 96 ALA A CA 1
ATOM 724 C C . ALA A 1 96 ? -2.928 -7.986 -6.414 1.00 94.62 96 ALA A C 1
ATOM 726 O O . ALA A 1 96 ? -3.165 -7.929 -5.200 1.00 94.62 96 ALA A O 1
ATOM 727 N N . ILE A 1 97 ? -3.212 -6.970 -7.238 1.00 93.94 97 ILE A N 1
ATOM 728 C CA . ILE A 1 97 ? -3.842 -5.719 -6.789 1.00 93.94 97 ILE A CA 1
ATOM 729 C C . ILE A 1 97 ? -5.249 -5.998 -6.255 1.00 93.94 97 ILE A C 1
ATOM 731 O O . ILE A 1 97 ? -5.559 -5.616 -5.125 1.00 93.94 97 ILE A O 1
ATOM 735 N N . VAL A 1 98 ? -6.088 -6.699 -7.024 1.00 95.25 98 VAL A N 1
ATOM 736 C CA . VAL A 1 98 ? -7.475 -7.010 -6.639 1.00 95.25 98 VAL A CA 1
ATOM 737 C C . VAL A 1 98 ? -7.516 -7.812 -5.341 1.00 95.25 98 VAL A C 1
ATOM 739 O O . VAL A 1 98 ? -8.260 -7.448 -4.434 1.00 95.25 98 VAL A O 1
ATOM 742 N N . ARG A 1 99 ? -6.677 -8.844 -5.187 1.00 96.19 99 ARG A N 1
ATOM 743 C CA . ARG A 1 99 ? -6.579 -9.616 -3.933 1.00 96.19 99 ARG A CA 1
ATOM 744 C C . ARG A 1 99 ? -6.195 -8.737 -2.743 1.00 96.19 99 ARG A C 1
ATOM 746 O O . ARG A 1 99 ? -6.776 -8.880 -1.669 1.00 96.19 99 ARG A O 1
ATOM 753 N N . SER A 1 100 ? -5.264 -7.803 -2.939 1.00 94.62 100 SER A N 1
ATOM 754 C CA . SER A 1 100 ? -4.856 -6.858 -1.892 1.00 94.62 100 SER A CA 1
ATOM 755 C C . SER A 1 100 ? -6.011 -5.941 -1.483 1.00 94.62 100 SER A C 1
ATOM 757 O O . SER A 1 100 ? -6.233 -5.723 -0.294 1.00 94.62 100 SER A O 1
ATOM 759 N N . VAL A 1 101 ? -6.793 -5.454 -2.449 1.00 93.62 101 VAL A N 1
ATOM 760 C CA . VAL A 1 101 ? -7.975 -4.617 -2.188 1.00 93.62 101 VAL A CA 1
ATOM 761 C C . VAL A 1 101 ? -9.091 -5.410 -1.509 1.00 93.62 101 VAL A C 1
ATOM 763 O O . VAL A 1 101 ? -9.708 -4.912 -0.572 1.00 93.62 101 VAL A O 1
ATOM 766 N N . LEU A 1 102 ? -9.335 -6.651 -1.933 1.00 93.69 102 LEU A N 1
ATOM 767 C CA . LEU A 1 102 ? -10.368 -7.506 -1.345 1.00 93.69 102 LEU A CA 1
ATOM 768 C C . LEU A 1 102 ? -10.081 -7.862 0.118 1.00 93.69 102 LEU A C 1
ATOM 770 O O . LEU A 1 102 ? -11.025 -8.071 0.869 1.00 93.69 102 LEU A O 1
ATOM 774 N N . SER A 1 103 ? -8.821 -7.821 0.569 1.00 89.69 103 SER A N 1
ATOM 775 C CA . SER A 1 103 ? -8.492 -7.960 2.001 1.00 89.69 103 SER A CA 1
ATOM 776 C C . SER A 1 103 ? -9.068 -6.837 2.887 1.00 89.69 103 SER A C 1
ATOM 778 O O . SER A 1 103 ? -9.099 -6.959 4.111 1.00 89.69 103 SER A O 1
ATOM 780 N N . ALA A 1 104 ? -9.544 -5.740 2.284 1.00 84.94 104 ALA A N 1
ATOM 781 C CA . ALA A 1 104 ? -10.203 -4.632 2.973 1.00 84.94 104 ALA A CA 1
ATOM 782 C C . ALA A 1 104 ? -11.685 -4.876 3.298 1.00 84.94 104 ALA A C 1
ATOM 784 O O . ALA A 1 104 ? -12.326 -3.989 3.875 1.00 84.94 104 ALA A O 1
ATOM 785 N N . PHE A 1 105 ? -12.265 -5.998 2.880 1.00 82.38 105 PHE A N 1
ATOM 786 C CA . PHE A 1 105 ? -13.685 -6.295 3.055 1.00 82.38 105 PHE A CA 1
ATOM 787 C C . PHE A 1 105 ? -13.835 -7.448 4.035 1.00 82.38 105 PHE A C 1
ATOM 789 O O . PHE A 1 105 ? -14.395 -7.154 5.122 1.00 82.38 105 PHE A O 1
#